Protein AF-A0A2K3V2Q3-F1 (afdb_monomer_lite)

Secondary structure (DSSP, 8-state):
-PPPPPHHHHHHHHHHHHHHHHHHTTS---STTHHHHHHHHHHHHHHHHHHHHHHHHHHHHHTT--EEEEEEE-TTS-EEEEEEETT--EEEEEEHHHHHHHHHEETTEE-HHHHHHHHHHTSS-HHHHHHHHHHHHTSHHHHHHHHHHHHHHT-

pLDDT: mean 93.4, std 8.28, range [36.41, 97.81]

Sequence (155 aa):
MSTPVTPERQALLDEGDRLARALAQTLICTLDDQPRVILLGRSLAVNLLPAFQDTLELISRRAGQPQRGLLTLDDRGKLMLQTVDGDGVLRHRLGADNLIAGLLYRHGRLDPVVRAHLQGGLSGDEHHATRALVACLKSRPVLQAMQRQISALLK

Radius of gyration: 16.02 Å; chains: 1; bounding box: 40×32×44 Å

Foldseek 3Di:
DDDDQPLLNVLLLVQLVVQLVVLVVAADDDPVLSVQSSVLSSLCSVPVVVVLQVVLQVVCVVVVWGKHWDFDADPVSHTWIWIATPVRHTQDIGGSNRLSCLQQHDPRHGDPQLNVLSNQLSDDDVVSVVVSSVCNCPPPSNVVSSVVVSVVSND

Structure (mmCIF, N/CA/C/O backbone):
data_AF-A0A2K3V2Q3-F1
#
_entry.id   AF-A0A2K3V2Q3-F1
#
loop_
_atom_site.group_PDB
_atom_site.id
_atom_site.type_symbol
_atom_site.label_atom_id
_atom_site.label_alt_id
_atom_site.label_comp_id
_atom_site.label_asym_id
_atom_site.label_entity_id
_atom_site.label_seq_id
_atom_site.pdbx_PDB_ins_code
_atom_site.Cartn_x
_atom_site.Cartn_y
_atom_site.Cartn_z
_atom_site.occupancy
_atom_site.B_iso_or_equiv
_atom_site.auth_seq_id
_atom_site.auth_comp_id
_atom_site.auth_asym_id
_atom_site.auth_atom_id
_atom_site.pdbx_PDB_model_num
ATOM 1 N N . MET A 1 1 ? -20.570 19.980 -9.389 1.00 36.41 1 MET A N 1
ATOM 2 C CA . MET A 1 1 ? -20.349 19.052 -10.519 1.00 36.41 1 MET A CA 1
ATOM 3 C C . MET A 1 1 ? -19.317 18.032 -10.076 1.00 36.41 1 MET A C 1
ATOM 5 O O . MET A 1 1 ? -18.163 18.402 -9.912 1.00 36.41 1 MET A O 1
ATOM 9 N N . SER A 1 2 ? -19.729 16.801 -9.778 1.00 44.47 2 SER A N 1
ATOM 10 C CA . SER A 1 2 ? -18.797 15.739 -9.386 1.00 44.47 2 SER A CA 1
ATOM 11 C C . SER A 1 2 ? -18.125 15.193 -10.640 1.00 44.47 2 SER A C 1
ATOM 13 O O . SER A 1 2 ? -18.808 14.710 -11.540 1.00 44.47 2 SER A O 1
ATOM 15 N N . THR A 1 3 ? -16.802 15.309 -10.726 1.00 48.59 3 THR A N 1
ATOM 16 C CA . THR A 1 3 ? -15.995 14.685 -11.780 1.00 48.59 3 THR A CA 1
ATOM 17 C C . THR A 1 3 ? -16.287 13.181 -11.789 1.00 48.59 3 THR A C 1
ATOM 19 O O . THR A 1 3 ? -16.266 12.579 -10.709 1.00 48.59 3 THR A O 1
ATOM 22 N N . PRO A 1 4 ? -16.576 12.559 -12.946 1.00 59.53 4 PRO A N 1
ATOM 23 C CA . PRO A 1 4 ? -16.816 11.123 -13.001 1.00 59.53 4 PRO A CA 1
ATOM 24 C C . PRO A 1 4 ? -15.608 10.378 -12.423 1.00 59.53 4 PRO A C 1
ATOM 26 O O . PRO A 1 4 ? -14.459 10.661 -12.764 1.00 59.53 4 PRO A O 1
ATOM 29 N N . VAL A 1 5 ? -15.871 9.464 -11.489 1.00 73.06 5 VAL A N 1
ATOM 30 C CA . VAL A 1 5 ? -14.846 8.586 -10.920 1.00 73.06 5 VAL A CA 1
ATOM 31 C C . VAL A 1 5 ? -14.444 7.613 -12.024 1.00 73.06 5 VAL A C 1
ATOM 33 O O . VAL A 1 5 ? -15.297 6.892 -12.538 1.00 73.06 5 VAL A O 1
ATOM 36 N N . THR A 1 6 ? -13.172 7.616 -12.428 1.00 86.06 6 THR A N 1
ATOM 37 C CA . THR A 1 6 ? -12.689 6.640 -13.412 1.00 86.06 6 THR A CA 1
ATOM 38 C C . THR A 1 6 ? -12.741 5.227 -12.811 1.00 86.06 6 THR A C 1
ATOM 40 O O . THR A 1 6 ? -12.646 5.092 -11.584 1.00 86.06 6 THR A O 1
ATOM 43 N N . PRO A 1 7 ? -12.878 4.165 -13.623 1.00 87.25 7 PRO A N 1
ATOM 44 C CA . PRO A 1 7 ? -12.894 2.788 -13.124 1.00 87.25 7 PRO A CA 1
ATOM 45 C C . PRO A 1 7 ? -11.689 2.451 -12.233 1.00 87.25 7 PRO A C 1
ATOM 47 O O . PRO A 1 7 ? -11.837 1.800 -11.202 1.00 87.25 7 PRO A O 1
ATOM 50 N N . GLU A 1 8 ? -10.507 2.964 -12.568 1.00 88.19 8 GLU A N 1
ATOM 51 C CA . GLU A 1 8 ? -9.275 2.785 -11.795 1.00 88.19 8 GLU A CA 1
ATOM 52 C C . GLU A 1 8 ? -9.359 3.487 -10.442 1.00 88.19 8 GLU A C 1
ATOM 54 O O . GLU A 1 8 ? -8.954 2.929 -9.423 1.00 88.19 8 GLU A O 1
ATOM 59 N N . ARG A 1 9 ? -9.928 4.700 -10.406 1.00 90.69 9 ARG A N 1
ATOM 60 C CA . ARG A 1 9 ? -10.128 5.431 -9.153 1.00 90.69 9 ARG A CA 1
ATOM 61 C C . ARG A 1 9 ? -11.117 4.708 -8.244 1.00 90.69 9 ARG A C 1
ATOM 63 O O . ARG A 1 9 ? -10.895 4.680 -7.037 1.00 90.69 9 ARG A O 1
ATOM 70 N N . GLN A 1 10 ? -12.174 4.114 -8.796 1.00 93.75 10 GLN A N 1
ATOM 71 C CA . GLN A 1 10 ? -13.094 3.297 -8.006 1.00 93.75 10 GLN A CA 1
ATOM 72 C C . GLN A 1 10 ? -12.397 2.035 -7.482 1.00 93.75 10 GLN A C 1
ATOM 74 O O . GLN A 1 10 ? -12.442 1.774 -6.284 1.00 93.75 10 GLN A O 1
ATOM 79 N N . ALA A 1 11 ? -11.666 1.312 -8.332 1.00 94.12 11 ALA A N 1
ATOM 80 C CA . ALA A 1 11 ? -10.938 0.113 -7.919 1.00 94.12 11 ALA A CA 1
ATOM 81 C C . ALA A 1 11 ? -9.865 0.398 -6.852 1.00 94.12 11 ALA A C 1
ATOM 83 O O . ALA A 1 11 ? -9.596 -0.446 -5.996 1.00 94.12 11 ALA A O 1
ATOM 84 N N . LEU A 1 12 ? -9.275 1.596 -6.868 1.00 94.88 12 LEU A N 1
ATOM 85 C CA . LEU A 1 12 ? -8.354 2.076 -5.839 1.00 94.88 12 LEU A CA 1
ATOM 86 C C . LEU A 1 12 ? -9.048 2.271 -4.484 1.00 94.88 12 LEU A C 1
ATOM 88 O O . LEU A 1 12 ? -8.491 1.905 -3.449 1.00 94.88 12 LEU A O 1
ATOM 92 N N . LEU A 1 13 ? -10.271 2.811 -4.480 1.00 96.00 13 LEU A N 1
ATOM 93 C CA . LEU A 1 13 ? -11.089 2.913 -3.269 1.00 96.00 13 LEU A CA 1
ATOM 94 C C . LEU A 1 13 ? -11.516 1.530 -2.769 1.00 96.00 13 LEU A C 1
ATOM 96 O O . LEU A 1 13 ? -11.441 1.282 -1.567 1.00 96.00 13 LEU A O 1
ATOM 100 N N . ASP A 1 14 ? -11.877 0.620 -3.673 1.00 96.25 14 ASP A N 1
ATOM 101 C CA . ASP A 1 14 ? -12.247 -0.756 -3.326 1.00 96.25 14 ASP A CA 1
ATOM 102 C C . ASP A 1 14 ? -11.067 -1.521 -2.706 1.00 96.25 14 ASP A C 1
ATOM 104 O O . ASP A 1 14 ? -11.248 -2.308 -1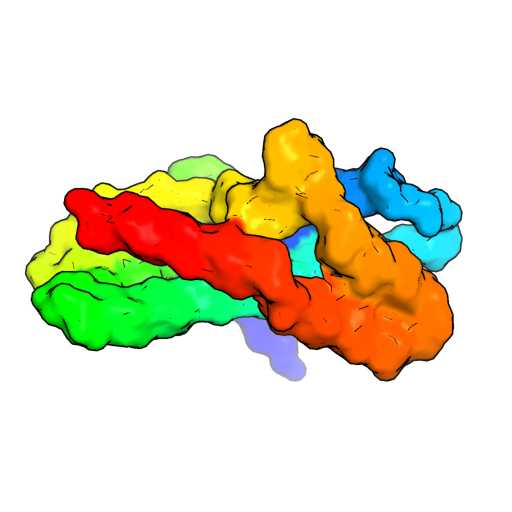.773 1.00 96.25 14 ASP A O 1
ATOM 108 N N . GLU A 1 15 ? -9.846 -1.280 -3.195 1.00 96.88 15 GLU A N 1
ATOM 109 C CA . GLU A 1 15 ? -8.621 -1.799 -2.583 1.00 96.88 15 GLU A CA 1
ATOM 110 C C . GLU A 1 15 ? -8.394 -1.195 -1.193 1.00 96.88 15 GLU A C 1
ATOM 112 O O . GLU A 1 15 ? -8.084 -1.910 -0.241 1.00 96.88 15 GLU A O 1
ATOM 117 N N . GLY A 1 16 ? -8.654 0.104 -1.042 1.00 97.38 16 GLY A N 1
ATOM 118 C CA . GLY A 1 16 ? -8.690 0.774 0.254 1.00 97.38 16 GLY A CA 1
ATOM 119 C C . GLY A 1 16 ? -9.681 0.149 1.240 1.00 97.38 16 GLY A C 1
ATOM 120 O O . GLY A 1 16 ? -9.346 -0.046 2.406 1.00 97.38 16 GLY A O 1
ATOM 121 N N . ASP A 1 17 ? -10.869 -0.234 0.774 1.00 97.69 17 ASP A N 1
ATOM 122 C CA . ASP A 1 17 ? -11.900 -0.890 1.587 1.00 97.69 17 ASP A CA 1
ATOM 123 C C . ASP A 1 17 ? -11.546 -2.345 1.920 1.00 97.69 17 ASP A C 1
ATOM 125 O O . ASP A 1 17 ? -11.872 -2.858 2.996 1.00 97.69 17 ASP A O 1
ATOM 129 N N . ARG A 1 18 ? -10.869 -3.056 1.009 1.00 96.81 18 ARG A N 1
ATOM 130 C CA . ARG A 1 18 ? -10.266 -4.365 1.312 1.00 96.81 18 ARG A CA 1
ATOM 131 C C . ARG A 1 18 ? -9.208 -4.231 2.405 1.00 96.81 18 ARG A C 1
ATOM 133 O O . ARG A 1 18 ? -9.272 -4.967 3.391 1.00 96.81 18 ARG A O 1
ATOM 140 N N . LEU A 1 19 ? -8.307 -3.259 2.281 1.00 97.69 19 LEU A N 1
ATOM 141 C CA . LEU A 1 19 ? -7.290 -2.983 3.289 1.00 97.69 19 LEU A CA 1
ATOM 142 C C . LEU A 1 19 ? -7.916 -2.586 4.631 1.00 97.69 19 LEU A C 1
ATOM 144 O O . LEU A 1 19 ? -7.511 -3.115 5.660 1.00 97.69 19 LEU A O 1
ATOM 148 N N . ALA A 1 20 ? -8.933 -1.722 4.636 1.00 97.75 20 ALA A N 1
ATOM 149 C CA . ALA A 1 20 ? -9.648 -1.325 5.847 1.00 97.75 20 ALA A CA 1
ATOM 150 C C . ALA A 1 20 ? -10.222 -2.536 6.599 1.00 97.75 20 ALA A C 1
ATOM 152 O O . ALA A 1 20 ? -10.050 -2.651 7.810 1.00 97.75 20 ALA A O 1
ATOM 153 N N . ARG A 1 21 ? -10.829 -3.492 5.883 1.00 96.88 21 ARG A N 1
ATOM 154 C CA . ARG A 1 21 ? -11.328 -4.741 6.485 1.00 96.88 21 ARG A CA 1
ATOM 155 C C . ARG A 1 21 ? -10.213 -5.574 7.119 1.00 96.88 21 ARG A C 1
ATOM 157 O O . ARG A 1 21 ? -10.401 -6.084 8.219 1.00 96.88 21 ARG A O 1
ATOM 164 N N . ALA A 1 22 ? -9.053 -5.679 6.472 1.00 96.12 22 ALA A N 1
ATOM 165 C CA . ALA A 1 22 ? -7.893 -6.364 7.049 1.00 96.12 22 ALA A CA 1
ATOM 166 C C . ALA A 1 22 ? -7.319 -5.614 8.270 1.00 96.12 22 ALA A C 1
ATOM 168 O O . ALA A 1 22 ? -6.924 -6.227 9.264 1.00 96.12 22 ALA A O 1
ATOM 169 N N . LEU A 1 23 ? -7.314 -4.279 8.238 1.00 97.00 23 LEU A N 1
ATOM 170 C CA . LEU A 1 23 ? -6.892 -3.449 9.367 1.00 97.00 23 LEU A CA 1
ATOM 171 C C . LEU A 1 23 ? -7.838 -3.596 10.563 1.00 97.00 23 LEU A C 1
ATOM 173 O O . LEU A 1 23 ? -7.362 -3.756 11.681 1.00 97.00 23 LEU A O 1
ATOM 177 N N . ALA A 1 24 ? -9.154 -3.647 10.347 1.00 96.75 24 ALA A N 1
ATOM 178 C CA . ALA A 1 24 ? -10.135 -3.870 11.414 1.00 96.75 24 ALA A CA 1
ATOM 179 C C . ALA A 1 24 ? -9.940 -5.214 12.144 1.00 96.75 24 ALA A C 1
ATOM 181 O O . ALA A 1 24 ? -10.315 -5.349 13.303 1.00 96.75 24 ALA A O 1
ATOM 182 N N . GLN A 1 25 ? -9.341 -6.211 11.484 1.00 94.69 25 GLN A N 1
ATOM 183 C CA . GLN A 1 25 ? -9.023 -7.513 12.086 1.00 94.69 25 GLN A CA 1
ATOM 184 C C . GLN A 1 25 ? -7.709 -7.513 12.885 1.00 94.69 25 GLN A C 1
ATOM 186 O O . GLN A 1 25 ? -7.430 -8.468 13.608 1.00 94.69 25 GLN A O 1
ATOM 191 N N . THR A 1 26 ? -6.868 -6.487 12.731 1.00 95.06 26 THR A N 1
ATOM 192 C CA . THR A 1 26 ? -5.499 -6.454 13.284 1.00 95.06 26 THR A CA 1
ATOM 193 C C . THR A 1 26 ? -5.260 -5.309 14.268 1.00 95.06 26 THR A C 1
ATOM 195 O O . THR A 1 26 ? -4.425 -5.425 15.176 1.00 95.06 26 THR A O 1
ATOM 198 N N . LEU A 1 27 ? -5.975 -4.200 14.097 1.00 96.06 27 LEU A N 1
ATOM 199 C CA . LEU A 1 27 ? -5.982 -3.064 15.005 1.00 96.06 27 LEU A CA 1
ATOM 200 C C . LEU A 1 27 ? -6.953 -3.315 16.159 1.00 96.06 27 LEU A C 1
ATOM 202 O O . LEU A 1 27 ? -7.945 -4.025 16.028 1.00 96.06 27 LEU A O 1
ATOM 206 N N . ILE A 1 28 ? -6.654 -2.715 17.307 1.00 96.00 28 ILE A N 1
ATOM 207 C CA . ILE A 1 28 ? -7.577 -2.678 18.437 1.00 96.00 28 ILE A CA 1
ATOM 208 C C . ILE A 1 28 ? -8.560 -1.546 18.144 1.00 96.00 28 ILE A C 1
ATOM 210 O O . ILE A 1 28 ? -8.197 -0.377 18.264 1.00 96.00 28 ILE A O 1
ATOM 214 N N . CYS A 1 29 ? -9.766 -1.889 17.702 1.00 94.81 29 CYS A N 1
ATOM 215 C CA . CYS A 1 29 ? -10.800 -0.929 17.332 1.00 94.81 29 CYS A CA 1
ATOM 216 C C . CYS A 1 29 ? -12.195 -1.430 17.715 1.00 94.81 29 CYS A C 1
ATOM 218 O O . CYS A 1 29 ? -12.447 -2.634 17.793 1.00 94.81 29 CYS A O 1
ATOM 220 N N . THR A 1 30 ? -13.104 -0.489 17.928 1.00 93.94 30 THR A N 1
ATOM 221 C CA . THR A 1 30 ? -14.526 -0.714 18.188 1.00 93.94 30 THR A CA 1
ATOM 222 C C . THR A 1 30 ? -15.359 -0.476 16.923 1.00 93.94 30 THR A C 1
ATOM 224 O O . THR A 1 30 ? -14.826 -0.172 15.853 1.00 93.94 30 THR A O 1
ATOM 227 N N . LEU A 1 31 ? -16.684 -0.624 17.020 1.00 91.56 31 LEU A N 1
ATOM 228 C CA . LEU A 1 31 ? -17.590 -0.275 15.921 1.00 91.56 31 LEU A CA 1
ATOM 229 C C . LEU A 1 31 ? -17.578 1.231 15.614 1.00 91.56 31 LEU A C 1
ATOM 231 O O . LEU A 1 31 ? -17.660 1.605 14.445 1.00 91.56 31 LEU A O 1
ATOM 235 N N . ASP A 1 32 ? -17.397 2.078 16.627 1.00 92.62 32 ASP A N 1
ATOM 236 C CA . ASP A 1 32 ? -17.374 3.537 16.461 1.00 92.62 32 ASP A CA 1
ATOM 237 C C . ASP A 1 32 ? -16.127 4.013 15.695 1.00 92.62 32 ASP A C 1
ATOM 239 O O . ASP A 1 32 ? -16.146 5.051 15.033 1.00 92.62 32 ASP A O 1
ATOM 243 N N . ASP A 1 33 ? -15.059 3.210 15.699 1.00 94.38 33 ASP A N 1
ATOM 244 C CA . ASP A 1 33 ? -13.818 3.487 14.971 1.00 94.38 33 ASP A CA 1
ATOM 245 C C . ASP A 1 33 ? -13.899 3.131 13.474 1.00 94.38 33 ASP A C 1
ATOM 247 O O . ASP A 1 33 ? -13.003 3.487 12.702 1.00 94.38 33 ASP A O 1
ATOM 251 N N . GLN A 1 34 ? -14.951 2.436 13.022 1.00 93.88 34 GLN A N 1
ATOM 252 C CA . GLN A 1 34 ? -15.049 1.911 11.651 1.00 93.88 34 GLN A CA 1
ATOM 253 C C . GLN A 1 34 ? -14.901 2.974 10.550 1.00 93.88 34 GLN A C 1
ATOM 255 O O . GLN A 1 34 ? -14.125 2.739 9.616 1.00 93.88 34 GLN A O 1
ATOM 260 N N . PRO A 1 35 ? -15.538 4.162 10.631 1.00 94.25 35 PRO A N 1
ATOM 261 C CA . PRO A 1 35 ? -15.327 5.218 9.637 1.00 94.25 35 PRO A CA 1
ATOM 262 C C . PRO A 1 35 ? -13.853 5.614 9.512 1.00 94.25 35 PRO A C 1
ATOM 264 O O . PRO A 1 35 ? -13.362 5.920 8.424 1.00 94.25 35 PRO A O 1
ATOM 267 N N . ARG A 1 36 ? -13.124 5.558 10.627 1.00 94.69 36 ARG A N 1
ATOM 268 C CA . ARG A 1 36 ? -11.714 5.920 10.695 1.00 94.69 36 ARG A CA 1
ATOM 269 C C . ARG A 1 36 ? -10.815 4.828 10.144 1.00 94.69 36 ARG A C 1
ATOM 271 O O . ARG A 1 36 ? -9.880 5.137 9.415 1.00 94.69 36 ARG A O 1
ATOM 278 N N . VAL A 1 37 ? -11.124 3.562 10.406 1.00 96.56 37 VAL A N 1
ATOM 279 C CA . VAL A 1 37 ? -10.429 2.433 9.769 1.00 96.56 37 VAL A CA 1
ATOM 280 C C . VAL A 1 37 ? -10.607 2.475 8.245 1.00 96.56 37 VAL A C 1
ATOM 282 O O . VAL A 1 37 ? -9.634 2.284 7.514 1.00 96.56 37 VAL A O 1
ATOM 285 N N . ILE A 1 38 ? -11.814 2.792 7.759 1.00 96.50 38 ILE A N 1
ATOM 286 C CA . ILE A 1 38 ? -12.093 2.981 6.325 1.00 96.50 38 ILE A CA 1
ATOM 287 C C . ILE A 1 38 ? -11.264 4.133 5.758 1.00 96.50 38 ILE A C 1
ATOM 289 O O . ILE A 1 38 ? -10.623 3.967 4.718 1.00 96.50 38 ILE A O 1
ATOM 293 N N . LEU A 1 39 ? -11.225 5.276 6.451 1.00 95.06 39 LEU A N 1
ATOM 294 C CA . LEU A 1 39 ? -10.382 6.405 6.065 1.00 95.06 39 LEU A CA 1
ATOM 295 C C . LEU A 1 39 ? -8.914 5.981 5.958 1.00 95.06 39 LEU A C 1
ATOM 297 O O . LEU A 1 39 ? -8.302 6.210 4.922 1.00 95.06 39 LEU A O 1
ATOM 301 N N . LEU A 1 40 ? -8.363 5.314 6.978 1.00 96.25 40 LEU A N 1
ATOM 302 C CA . LEU A 1 40 ? -6.974 4.852 6.967 1.00 96.25 40 LEU A CA 1
ATOM 303 C C . LEU A 1 40 ? -6.699 3.901 5.794 1.00 96.25 40 LEU A C 1
ATOM 305 O O . LEU A 1 40 ? -5.720 4.097 5.077 1.00 96.25 40 LEU A O 1
ATOM 309 N N . GLY A 1 41 ? -7.561 2.905 5.569 1.00 97.31 41 GLY A N 1
ATOM 310 C CA . GLY A 1 41 ? -7.411 1.950 4.468 1.00 97.31 41 GLY A CA 1
ATOM 311 C C . GLY A 1 41 ? -7.438 2.628 3.097 1.00 97.31 41 GLY A C 1
ATOM 312 O O . GLY A 1 41 ? -6.519 2.445 2.295 1.00 97.31 41 GLY A O 1
ATOM 313 N N . ARG A 1 42 ? -8.433 3.489 2.851 1.00 97.12 42 ARG A N 1
ATOM 314 C CA . ARG A 1 42 ? -8.533 4.275 1.612 1.00 97.12 42 ARG A CA 1
ATOM 315 C C . ARG A 1 42 ? -7.348 5.209 1.435 1.00 97.12 42 ARG A C 1
ATOM 317 O O . ARG A 1 42 ? -6.740 5.201 0.371 1.00 97.12 42 ARG A O 1
ATOM 324 N N . SER A 1 43 ? -6.979 5.963 2.469 1.00 96.38 43 SER A N 1
ATOM 325 C CA . SER A 1 43 ? -5.829 6.867 2.442 1.00 96.38 43 SER A CA 1
ATOM 326 C C . SER A 1 43 ? -4.527 6.127 2.145 1.00 96.38 43 SER A C 1
ATOM 328 O O . SER A 1 43 ? -3.718 6.624 1.368 1.00 96.38 43 SER A O 1
ATOM 330 N N . LEU A 1 44 ? -4.314 4.939 2.708 1.00 96.81 44 LEU A N 1
ATOM 331 C CA . LEU A 1 44 ? -3.137 4.136 2.388 1.00 96.81 44 LEU A CA 1
ATOM 332 C C . LEU A 1 44 ? -3.136 3.716 0.918 1.00 96.81 44 LEU A C 1
ATOM 334 O O . LEU A 1 44 ? -2.146 3.969 0.244 1.00 96.81 44 LEU A O 1
ATOM 338 N N . ALA A 1 45 ? -4.227 3.152 0.392 1.00 96.69 45 ALA A N 1
ATOM 339 C CA . ALA A 1 45 ? -4.281 2.727 -1.009 1.00 96.69 45 ALA A CA 1
ATOM 340 C C . ALA A 1 45 ? -4.032 3.896 -1.980 1.00 96.69 45 ALA A C 1
ATOM 342 O O . ALA A 1 45 ? -3.172 3.798 -2.857 1.00 96.69 45 ALA A O 1
ATOM 343 N N . VAL A 1 46 ? -4.718 5.029 -1.779 1.00 95.38 46 VAL A N 1
ATOM 344 C CA . VAL A 1 46 ? -4.627 6.188 -2.685 1.00 95.38 46 VAL A CA 1
ATOM 345 C C . VAL A 1 46 ? -3.289 6.921 -2.630 1.00 95.38 46 VAL A C 1
ATOM 347 O O . VAL A 1 46 ? -2.973 7.642 -3.567 1.00 95.38 46 VAL A O 1
ATOM 350 N N . ASN A 1 47 ? -2.505 6.760 -1.562 1.00 95.19 47 ASN A N 1
ATOM 351 C CA . ASN A 1 47 ? -1.191 7.396 -1.454 1.00 95.19 47 ASN A CA 1
ATOM 352 C C . ASN A 1 47 ? -0.053 6.426 -1.777 1.00 95.19 47 ASN A C 1
ATOM 354 O O . ASN A 1 47 ? 0.888 6.791 -2.473 1.00 95.19 47 ASN A O 1
ATOM 358 N N . LEU A 1 48 ? -0.125 5.191 -1.284 1.00 95.81 48 LEU A N 1
ATOM 359 C CA . LEU A 1 48 ? 0.960 4.221 -1.383 1.00 95.81 48 LEU A CA 1
ATOM 360 C C . LEU A 1 48 ? 1.164 3.739 -2.824 1.00 95.81 48 LEU A C 1
ATOM 362 O O . LEU A 1 48 ? 2.305 3.652 -3.270 1.00 95.81 48 LEU A O 1
ATOM 366 N N . LEU A 1 49 ? 0.081 3.441 -3.552 1.00 95.94 49 LEU A N 1
ATOM 367 C CA . LEU A 1 49 ? 0.173 2.900 -4.911 1.00 95.94 49 LEU A CA 1
ATOM 368 C C . LEU A 1 49 ? 0.696 3.938 -5.919 1.00 95.94 49 LEU A C 1
ATOM 370 O O . LEU A 1 49 ? 1.660 3.615 -6.617 1.00 95.94 49 LEU A O 1
ATOM 374 N N . PRO A 1 50 ? 0.179 5.185 -5.964 1.00 93.75 50 PRO A N 1
ATOM 375 C CA . PRO A 1 50 ? 0.768 6.217 -6.818 1.00 93.75 50 PRO A CA 1
ATOM 376 C C . PRO A 1 50 ? 2.203 6.569 -6.413 1.00 93.75 50 PRO A C 1
ATOM 378 O O . PRO A 1 50 ? 3.075 6.651 -7.271 1.00 93.75 50 PRO A O 1
ATOM 381 N N . ALA A 1 51 ? 2.498 6.675 -5.110 1.00 95.06 51 ALA A N 1
ATOM 382 C CA . ALA A 1 51 ? 3.864 6.947 -4.659 1.00 95.06 51 ALA A CA 1
ATOM 383 C C . ALA A 1 51 ? 4.843 5.835 -5.067 1.00 95.06 51 ALA A C 1
ATOM 385 O O . ALA A 1 51 ? 5.986 6.120 -5.428 1.00 95.06 51 ALA A O 1
ATOM 386 N N . PHE A 1 52 ? 4.412 4.571 -5.029 1.00 96.62 52 PHE A N 1
ATOM 387 C CA . PHE A 1 52 ? 5.213 3.452 -5.514 1.00 96.62 52 PHE A CA 1
ATOM 388 C C . PHE A 1 52 ? 5.468 3.560 -7.020 1.00 96.62 52 PHE A C 1
ATOM 390 O O . PHE A 1 52 ? 6.612 3.400 -7.443 1.00 96.62 52 PHE A O 1
ATOM 397 N N . GLN A 1 53 ? 4.430 3.858 -7.812 1.00 95.88 53 GLN A N 1
ATOM 398 C CA . GLN A 1 53 ? 4.549 4.074 -9.255 1.00 95.88 53 GLN A CA 1
ATOM 399 C C . GLN A 1 53 ? 5.588 5.163 -9.558 1.00 95.88 53 GLN A C 1
ATOM 401 O O . GLN A 1 53 ? 6.564 4.894 -10.256 1.00 95.88 53 GLN A O 1
ATOM 406 N N . ASP A 1 54 ? 5.436 6.352 -8.973 1.00 95.12 54 ASP A N 1
ATOM 407 C CA . ASP A 1 54 ? 6.339 7.484 -9.207 1.00 95.12 54 ASP A CA 1
ATOM 408 C C . ASP A 1 54 ? 7.783 7.158 -8.798 1.00 95.12 54 ASP A C 1
ATOM 410 O O . ASP A 1 54 ? 8.748 7.488 -9.495 1.00 95.12 54 ASP A O 1
ATOM 414 N N . THR A 1 55 ? 7.946 6.461 -7.670 1.00 95.94 55 THR A N 1
ATOM 415 C CA . THR A 1 55 ? 9.265 6.068 -7.163 1.00 95.94 55 THR A CA 1
ATOM 416 C C . THR A 1 55 ? 9.925 5.030 -8.070 1.00 95.94 55 THR A C 1
ATOM 418 O O . THR A 1 55 ? 11.120 5.142 -8.352 1.00 95.94 55 THR A O 1
ATOM 421 N N . LEU A 1 56 ? 9.170 4.045 -8.565 1.00 96.56 56 LEU A N 1
ATOM 422 C CA . LEU A 1 56 ? 9.653 3.062 -9.536 1.00 96.56 56 LEU A CA 1
ATOM 423 C C . LEU A 1 56 ? 10.139 3.754 -10.813 1.00 96.56 56 LEU A C 1
ATOM 425 O O . LEU A 1 56 ? 11.248 3.481 -11.272 1.00 96.56 56 LEU A O 1
ATOM 429 N N . GLU A 1 57 ? 9.348 4.669 -11.373 1.00 96.75 57 GLU A N 1
ATOM 430 C CA . GLU A 1 57 ? 9.725 5.383 -12.597 1.00 96.75 57 GLU A CA 1
ATOM 431 C C . GLU A 1 57 ? 10.988 6.224 -12.403 1.00 96.75 57 GLU A C 1
ATOM 433 O O . GLU A 1 57 ? 11.883 6.223 -13.250 1.00 96.75 57 GLU A O 1
ATOM 438 N N . LEU A 1 58 ? 11.106 6.915 -11.268 1.00 96.25 58 LEU A N 1
ATOM 439 C CA . LEU A 1 58 ? 12.289 7.710 -10.959 1.00 96.25 58 LEU A CA 1
ATOM 440 C C . LEU A 1 58 ? 13.541 6.838 -10.793 1.00 96.25 58 LEU A C 1
ATOM 442 O O . LEU A 1 58 ? 14.599 7.160 -11.341 1.00 96.25 58 LEU A O 1
ATOM 446 N N . ILE A 1 59 ? 13.445 5.754 -10.020 1.00 95.69 59 ILE A N 1
ATOM 447 C CA . ILE A 1 59 ? 14.587 4.878 -9.730 1.00 95.69 59 ILE A CA 1
ATOM 448 C C . ILE A 1 59 ? 15.015 4.115 -10.985 1.00 95.69 59 ILE A C 1
ATOM 450 O O . ILE A 1 59 ? 16.209 4.049 -11.265 1.00 95.69 59 ILE A O 1
ATOM 454 N N . SER A 1 60 ? 14.068 3.597 -11.766 1.00 95.50 60 SER A N 1
ATOM 455 C CA . SER A 1 60 ? 14.347 2.849 -12.997 1.00 95.50 60 SER A CA 1
ATOM 456 C C . SER A 1 60 ? 15.112 3.695 -14.024 1.00 95.50 60 SER A C 1
ATOM 458 O O . SER A 1 60 ? 16.130 3.258 -14.563 1.00 95.50 60 SER A O 1
ATOM 460 N N . ARG A 1 61 ? 14.720 4.966 -14.204 1.00 95.19 61 ARG A N 1
ATOM 461 C CA . ARG A 1 61 ? 15.454 5.933 -15.038 1.00 95.19 61 ARG A CA 1
ATOM 462 C C . ARG A 1 61 ? 16.875 6.160 -14.531 1.00 95.19 61 ARG A C 1
ATOM 464 O O . ARG A 1 61 ? 17.815 6.133 -15.319 1.00 95.19 61 ARG A O 1
ATOM 471 N N . ARG A 1 62 ? 17.050 6.357 -13.219 1.00 94.25 62 ARG A N 1
ATOM 472 C CA . ARG A 1 62 ? 18.380 6.541 -12.608 1.00 94.25 62 ARG A CA 1
ATOM 473 C C . ARG A 1 62 ? 19.262 5.298 -12.719 1.00 94.25 62 ARG A C 1
ATOM 475 O O . ARG A 1 62 ? 20.478 5.435 -12.763 1.00 94.25 62 ARG A O 1
ATOM 482 N N . ALA A 1 63 ? 18.661 4.113 -12.780 1.00 92.25 63 ALA A N 1
ATOM 483 C CA . ALA A 1 63 ? 19.353 2.844 -12.974 1.00 92.25 63 ALA A CA 1
ATOM 484 C C . ALA A 1 63 ? 19.700 2.546 -14.448 1.00 92.25 63 ALA A C 1
ATOM 486 O O . ALA A 1 63 ? 20.268 1.496 -14.731 1.00 92.25 63 ALA A O 1
ATOM 487 N N . GLY A 1 64 ? 19.362 3.435 -15.393 1.00 93.25 64 GLY A N 1
ATOM 488 C CA . GLY A 1 64 ? 19.616 3.229 -16.825 1.00 93.25 64 GLY A CA 1
ATOM 489 C C . GLY A 1 64 ? 18.674 2.223 -17.496 1.00 93.25 64 GLY A C 1
ATOM 490 O O . GLY A 1 64 ? 18.909 1.839 -18.636 1.00 93.25 64 GLY A O 1
ATOM 491 N N . GLN A 1 65 ? 17.607 1.809 -16.811 1.00 92.88 65 GLN A N 1
ATOM 492 C CA . GLN A 1 65 ? 16.607 0.861 -17.301 1.00 92.88 65 GLN A CA 1
ATOM 493 C C . GLN A 1 65 ? 15.215 1.474 -17.120 1.00 92.88 65 GLN A C 1
ATOM 495 O O . GLN A 1 65 ? 14.491 1.083 -16.205 1.00 92.88 65 GLN A O 1
ATOM 500 N N . PRO A 1 66 ? 14.847 2.496 -17.914 1.00 93.88 66 PRO A N 1
ATOM 501 C CA . PRO A 1 66 ? 13.607 3.227 -17.704 1.00 93.88 66 PRO A CA 1
ATOM 502 C C . PRO A 1 66 ? 12.403 2.288 -17.809 1.00 93.88 66 PRO A C 1
ATOM 504 O O . PRO A 1 66 ? 12.175 1.661 -18.844 1.00 93.88 66 PRO A O 1
ATOM 507 N N . GLN A 1 67 ? 11.622 2.228 -16.734 1.00 95.69 67 GLN A N 1
ATOM 508 C CA . GLN A 1 67 ? 10.324 1.573 -16.702 1.00 95.69 67 GLN A CA 1
ATOM 509 C C . GLN A 1 67 ? 9.243 2.612 -16.420 1.00 95.69 67 GLN A C 1
ATOM 511 O O . GLN A 1 67 ? 9.452 3.560 -15.658 1.00 95.69 67 GLN A O 1
ATOM 516 N N . ARG A 1 68 ? 8.075 2.414 -17.021 1.00 96.25 68 ARG A N 1
ATOM 517 C CA . ARG A 1 68 ? 6.852 3.157 -16.742 1.00 96.25 68 ARG A CA 1
ATOM 518 C C . ARG A 1 68 ? 5.894 2.262 -15.972 1.00 96.25 68 ARG A C 1
ATOM 520 O O . ARG A 1 68 ? 5.659 1.122 -16.374 1.00 96.25 68 ARG A O 1
ATOM 527 N N . GLY A 1 69 ? 5.346 2.777 -14.877 1.00 95.12 69 GLY A N 1
ATOM 528 C CA . GLY A 1 69 ? 4.320 2.084 -14.112 1.00 95.12 69 GLY A CA 1
ATOM 529 C C . GLY A 1 69 ? 2.935 2.505 -14.590 1.00 95.12 69 GLY A C 1
ATOM 530 O O . GLY A 1 69 ? 2.692 3.675 -14.869 1.00 95.12 69 GLY A O 1
ATOM 531 N N . LEU A 1 70 ? 2.019 1.552 -14.702 1.00 95.00 70 LEU A N 1
ATOM 532 C CA . LEU A 1 70 ? 0.642 1.787 -15.117 1.00 95.00 70 LEU A CA 1
ATOM 533 C C . LEU A 1 70 ? -0.290 1.098 -14.124 1.00 95.00 70 LEU A C 1
ATOM 535 O O . LEU A 1 70 ? -0.316 -0.131 -14.046 1.00 95.00 70 LEU A O 1
ATOM 539 N N . LEU A 1 71 ? -1.052 1.884 -13.364 1.00 94.38 71 LEU A N 1
ATOM 540 C CA . LEU A 1 71 ? -2.174 1.362 -12.591 1.00 94.38 71 LEU A CA 1
ATOM 541 C C . LEU A 1 71 ? -3.354 1.133 -13.537 1.00 94.38 71 LEU A C 1
ATOM 543 O O . LEU A 1 71 ? -3.861 2.070 -14.147 1.00 94.38 71 LEU A O 1
ATOM 547 N N . THR A 1 72 ? -3.764 -0.122 -13.674 1.00 95.19 72 THR A N 1
ATOM 548 C CA . THR A 1 72 ? -4.843 -0.566 -14.566 1.00 95.19 72 THR A CA 1
ATOM 549 C C . THR A 1 72 ? -5.683 -1.629 -13.873 1.00 95.19 72 THR A C 1
ATOM 551 O O . THR A 1 72 ? -5.340 -2.099 -12.788 1.00 95.19 72 THR A O 1
ATOM 554 N N . LEU A 1 73 ? -6.786 -2.022 -14.497 1.00 96.19 73 LEU A N 1
ATOM 555 C CA . LEU A 1 73 ? -7.589 -3.157 -14.065 1.00 96.19 73 LEU A CA 1
ATOM 556 C C . LEU A 1 73 ? -7.166 -4.438 -14.793 1.00 96.19 73 LEU A C 1
ATOM 558 O O . LEU A 1 73 ? -6.756 -4.386 -15.956 1.00 96.19 73 LEU A O 1
ATOM 562 N N . ASP A 1 74 ? -7.258 -5.573 -14.104 1.00 94.06 74 ASP A N 1
ATOM 563 C CA . ASP A 1 74 ? -7.208 -6.899 -14.720 1.00 94.06 74 ASP A CA 1
ATOM 564 C C . ASP A 1 74 ? -8.561 -7.281 -15.358 1.00 94.06 74 ASP A C 1
ATOM 566 O O . ASP A 1 74 ? -9.532 -6.520 -15.336 1.00 94.06 74 ASP A O 1
ATOM 570 N N . ASP A 1 75 ? -8.633 -8.484 -15.927 1.00 92.50 75 ASP A N 1
ATOM 571 C CA . ASP A 1 75 ? -9.837 -9.049 -16.551 1.00 92.50 75 ASP A CA 1
ATOM 572 C C . ASP A 1 75 ? -11.011 -9.238 -15.573 1.00 92.50 75 ASP A C 1
ATOM 574 O O . ASP A 1 75 ? -12.158 -9.388 -15.992 1.00 92.50 75 ASP A O 1
ATOM 578 N N . ARG A 1 76 ? -10.741 -9.198 -14.265 1.00 92.00 76 ARG A N 1
ATOM 579 C CA . ARG A 1 76 ? -11.720 -9.316 -13.179 1.00 92.00 76 ARG A CA 1
ATOM 580 C C . ARG A 1 76 ? -12.037 -7.968 -12.531 1.00 92.00 76 ARG A C 1
ATOM 582 O O . ARG A 1 76 ? -12.724 -7.940 -11.509 1.00 92.00 76 ARG A O 1
ATOM 589 N N . GLY A 1 77 ? -11.537 -6.863 -13.086 1.00 92.44 77 GLY A N 1
ATOM 590 C CA . GLY A 1 77 ? -11.734 -5.520 -12.545 1.00 92.44 77 GLY A CA 1
ATOM 591 C C . GLY A 1 77 ? -10.917 -5.226 -11.282 1.00 92.44 77 GLY A C 1
ATOM 592 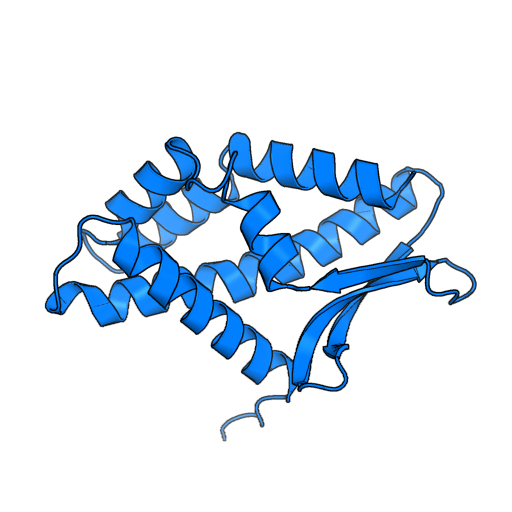O O . GLY A 1 77 ? -11.205 -4.253 -10.587 1.00 92.44 77 GLY A O 1
ATOM 593 N N . LYS A 1 78 ? -9.916 -6.046 -10.941 1.00 93.88 78 LYS A N 1
ATOM 594 C CA . LYS A 1 78 ? -9.023 -5.776 -9.810 1.00 93.88 78 LYS A CA 1
ATOM 595 C C . LYS A 1 78 ? -7.895 -4.847 -10.225 1.00 93.88 78 LYS A C 1
ATOM 597 O O . LYS A 1 78 ? -7.324 -4.983 -11.303 1.00 93.88 78 LYS A O 1
ATOM 602 N N . LEU A 1 79 ? -7.539 -3.935 -9.326 1.00 96.12 79 LEU A N 1
ATOM 603 C CA . LEU A 1 79 ? -6.439 -3.010 -9.548 1.00 96.12 79 LEU A CA 1
ATOM 604 C C . LEU A 1 79 ? -5.096 -3.754 -9.572 1.00 96.12 79 LEU A C 1
ATOM 606 O O . LEU A 1 79 ? -4.791 -4.560 -8.689 1.00 96.12 79 LEU A O 1
ATOM 610 N N . MET A 1 80 ? -4.274 -3.441 -10.565 1.00 96.69 80 MET A N 1
ATOM 611 C CA . MET A 1 80 ? -2.929 -3.970 -10.722 1.00 96.69 80 MET A CA 1
ATOM 612 C C . MET A 1 80 ? -1.955 -2.889 -11.192 1.00 96.69 80 MET A C 1
ATOM 614 O O . MET A 1 80 ? -2.326 -1.968 -11.916 1.00 96.69 80 MET A O 1
ATOM 618 N N . LEU A 1 81 ? -0.689 -3.042 -10.821 1.00 96.44 81 LEU A N 1
ATOM 619 C CA . LEU A 1 81 ? 0.431 -2.320 -11.401 1.00 96.44 81 LEU A CA 1
ATOM 620 C C . LEU A 1 81 ? 1.025 -3.153 -12.541 1.00 96.44 81 LEU A C 1
ATOM 622 O O . LEU A 1 81 ? 1.469 -4.286 -12.339 1.00 96.44 81 LEU A O 1
ATOM 626 N N . GLN A 1 82 ? 1.062 -2.578 -13.735 1.00 96.75 82 GLN A N 1
ATOM 627 C CA . GLN A 1 82 ? 1.862 -3.072 -14.847 1.00 96.75 82 GLN A CA 1
ATOM 628 C C . GLN A 1 82 ? 3.132 -2.243 -14.966 1.00 96.75 82 GLN A C 1
ATOM 630 O O . GLN A 1 82 ? 3.097 -1.031 -14.756 1.00 96.75 82 GLN A O 1
ATOM 635 N N . THR A 1 83 ? 4.243 -2.880 -15.318 1.00 96.56 83 THR A N 1
ATOM 636 C CA . THR A 1 83 ? 5.465 -2.160 -15.680 1.00 96.56 83 THR A CA 1
ATOM 637 C C . THR A 1 83 ? 5.801 -2.433 -17.134 1.00 96.56 83 THR A C 1
ATOM 639 O O . THR A 1 83 ? 5.785 -3.581 -17.580 1.00 96.56 83 THR A O 1
ATOM 642 N N . VAL A 1 84 ? 6.068 -1.370 -17.883 1.00 96.44 84 VAL A N 1
ATOM 643 C CA . VAL A 1 84 ? 6.500 -1.431 -19.284 1.00 96.44 84 VAL A CA 1
ATOM 644 C C . VAL A 1 84 ? 7.863 -0.767 -19.403 1.00 96.44 84 VAL A C 1
ATOM 646 O O . VAL A 1 84 ? 8.141 0.189 -18.682 1.00 96.44 84 VAL A O 1
ATOM 649 N N . ASP A 1 85 ? 8.733 -1.274 -20.264 1.00 94.62 85 ASP A N 1
ATOM 650 C CA . ASP A 1 85 ? 10.038 -0.653 -20.505 1.00 94.62 85 ASP A CA 1
ATOM 651 C C . ASP A 1 85 ? 9.969 0.505 -21.520 1.00 94.62 85 ASP A C 1
ATOM 653 O O . ASP A 1 85 ? 8.891 0.918 -21.956 1.00 94.62 85 ASP A O 1
ATOM 657 N N . GLY A 1 86 ? 11.138 1.039 -21.891 1.00 87.81 86 GLY A N 1
ATOM 658 C CA . GLY A 1 86 ? 11.272 2.107 -22.884 1.00 87.81 86 GLY A CA 1
ATOM 659 C C . GLY A 1 86 ? 10.780 1.751 -24.292 1.00 87.81 86 GLY A C 1
ATOM 660 O O . GLY A 1 86 ? 10.406 2.661 -25.029 1.00 87.81 86 GLY A O 1
ATOM 661 N N . ASP A 1 87 ? 10.711 0.463 -24.635 1.00 91.00 87 ASP A N 1
ATOM 662 C CA . ASP A 1 87 ? 10.202 -0.038 -25.918 1.00 91.00 87 ASP A CA 1
ATOM 663 C C . ASP A 1 87 ? 8.691 -0.339 -25.861 1.00 91.00 87 ASP A C 1
ATOM 665 O O . ASP A 1 87 ? 8.086 -0.765 -26.846 1.00 91.00 87 ASP A O 1
ATOM 669 N N . GLY A 1 88 ? 8.058 -0.120 -24.702 1.00 91.44 88 GLY A N 1
ATOM 670 C CA . GLY A 1 88 ? 6.650 -0.425 -24.460 1.00 91.44 88 GLY A CA 1
ATOM 671 C C . GLY A 1 88 ? 6.376 -1.906 -24.194 1.00 91.44 88 GLY A C 1
ATOM 672 O O . GLY A 1 88 ? 5.214 -2.315 -24.151 1.00 91.44 88 GLY A O 1
ATOM 673 N N . VAL A 1 89 ? 7.413 -2.721 -23.989 1.00 95.38 89 VAL A N 1
ATOM 674 C CA . VAL A 1 89 ? 7.270 -4.144 -23.686 1.00 95.38 89 VAL A CA 1
ATOM 675 C C . VAL A 1 89 ? 6.884 -4.311 -22.223 1.00 95.38 89 VAL A C 1
ATOM 677 O O . VAL A 1 89 ? 7.553 -3.818 -21.314 1.00 95.38 89 VAL A O 1
ATOM 680 N N . LEU A 1 90 ? 5.801 -5.052 -21.987 1.00 96.12 90 LEU A N 1
ATOM 681 C CA . LEU A 1 90 ? 5.365 -5.425 -20.646 1.00 96.12 90 LEU A CA 1
ATOM 682 C C . LEU A 1 90 ? 6.425 -6.300 -19.960 1.00 96.12 90 LEU A C 1
ATOM 684 O O . LEU A 1 90 ? 6.772 -7.371 -20.456 1.00 96.12 90 LEU A O 1
ATOM 688 N N . ARG A 1 91 ? 6.891 -5.863 -18.788 1.00 95.38 91 ARG A N 1
ATOM 689 C CA . ARG A 1 91 ? 7.881 -6.570 -17.965 1.00 95.38 91 ARG A CA 1
ATOM 690 C C . ARG A 1 91 ? 7.239 -7.284 -16.786 1.00 95.38 91 ARG A C 1
ATOM 692 O O . ARG A 1 91 ? 7.465 -8.478 -16.604 1.00 95.38 91 ARG A O 1
ATOM 699 N N . HIS A 1 92 ? 6.391 -6.590 -16.026 1.00 95.38 92 HIS A N 1
ATOM 700 C CA . HIS A 1 92 ? 5.766 -7.164 -14.834 1.00 95.38 92 HIS A CA 1
ATOM 701 C C . HIS A 1 92 ? 4.280 -6.825 -14.702 1.00 95.38 92 HIS A C 1
ATOM 703 O O . HIS A 1 92 ? 3.787 -5.816 -15.207 1.00 95.38 92 HIS A O 1
ATOM 709 N N . ARG A 1 93 ? 3.575 -7.697 -13.972 1.00 95.81 93 ARG A N 1
ATOM 710 C CA . ARG A 1 93 ? 2.177 -7.563 -13.548 1.00 95.81 93 ARG A CA 1
ATOM 711 C C . ARG A 1 93 ? 2.091 -7.872 -12.056 1.00 95.81 93 ARG A C 1
ATOM 713 O O . ARG A 1 93 ? 2.408 -8.985 -11.647 1.00 95.81 93 ARG A O 1
ATOM 720 N N . LEU A 1 94 ? 1.660 -6.905 -11.254 1.00 95.06 94 LEU A N 1
ATOM 721 C CA . LEU A 1 94 ? 1.542 -7.020 -9.801 1.00 95.06 94 LEU A CA 1
ATOM 722 C C . LEU A 1 94 ? 0.140 -6.612 -9.355 1.00 95.06 94 LEU A C 1
ATOM 724 O O . LEU A 1 94 ? -0.279 -5.488 -9.605 1.00 95.06 94 LEU A O 1
ATOM 728 N N . GLY A 1 95 ? -0.573 -7.501 -8.662 1.00 96.38 95 GLY A N 1
ATOM 729 C CA . GLY A 1 95 ? -1.830 -7.135 -8.003 1.00 96.38 95 GLY A CA 1
ATOM 730 C C . GLY A 1 95 ? -1.600 -6.040 -6.958 1.00 96.38 95 GLY A C 1
ATOM 731 O O . GLY A 1 95 ? -0.606 -6.081 -6.227 1.00 96.38 95 GLY A O 1
ATOM 732 N N . ALA A 1 96 ? -2.492 -5.049 -6.901 1.00 96.06 96 ALA A N 1
ATOM 733 C CA . ALA A 1 96 ? -2.387 -3.945 -5.947 1.00 96.06 96 ALA A CA 1
ATOM 734 C C . ALA A 1 96 ? -2.456 -4.431 -4.489 1.00 96.06 96 ALA A C 1
ATOM 736 O O . ALA A 1 96 ? -1.744 -3.909 -3.631 1.00 96.06 96 ALA A O 1
ATOM 737 N N . ASP A 1 97 ? -3.242 -5.476 -4.237 1.00 94.69 97 ASP A N 1
ATOM 738 C CA . ASP A 1 97 ? -3.341 -6.182 -2.960 1.00 94.69 97 ASP A CA 1
ATOM 739 C C . ASP A 1 97 ? -1.989 -6.757 -2.517 1.00 94.69 97 ASP A C 1
ATOM 741 O O . ASP A 1 97 ? -1.526 -6.500 -1.406 1.00 94.69 97 ASP A O 1
ATOM 745 N N . ASN A 1 98 ? -1.305 -7.470 -3.412 1.00 95.00 98 ASN A N 1
ATOM 746 C CA . ASN A 1 98 ? 0.021 -8.030 -3.167 1.00 95.00 98 ASN A CA 1
ATOM 747 C C . ASN A 1 98 ? 1.074 -6.934 -2.974 1.00 95.00 98 ASN A C 1
ATOM 749 O O . ASN A 1 98 ? 1.970 -7.075 -2.138 1.00 95.00 98 ASN A O 1
ATOM 753 N N . LEU A 1 99 ? 0.961 -5.836 -3.725 1.00 95.81 99 LEU A N 1
ATOM 754 C CA . LEU A 1 99 ? 1.854 -4.692 -3.600 1.00 95.81 99 LEU A CA 1
ATOM 755 C C . LEU A 1 99 ? 1.709 -4.037 -2.219 1.00 95.81 99 LEU A C 1
ATOM 757 O O . LEU A 1 99 ? 2.697 -3.928 -1.494 1.00 95.81 99 LEU A O 1
ATOM 761 N N . ILE A 1 100 ? 0.481 -3.699 -1.812 1.00 96.81 100 ILE A N 1
ATOM 762 C CA . ILE A 1 100 ? 0.167 -3.160 -0.479 1.00 96.81 100 ILE A CA 1
ATOM 763 C C . ILE A 1 100 ? 0.613 -4.130 0.617 1.00 96.81 100 ILE A C 1
ATOM 765 O O . ILE A 1 100 ? 1.268 -3.717 1.578 1.00 96.81 100 ILE A O 1
ATOM 769 N N . ALA A 1 101 ? 0.306 -5.420 0.471 1.00 95.50 101 ALA A N 1
ATOM 770 C CA . ALA A 1 101 ? 0.697 -6.437 1.436 1.00 95.50 101 ALA A CA 1
ATOM 771 C C . ALA A 1 101 ? 2.220 -6.482 1.606 1.00 95.50 101 ALA A C 1
ATOM 773 O O . ALA A 1 101 ? 2.714 -6.433 2.729 1.00 95.50 101 ALA A O 1
ATOM 774 N N . GLY A 1 102 ? 2.980 -6.493 0.510 1.00 95.94 102 GLY A N 1
ATOM 775 C CA . GLY A 1 102 ? 4.440 -6.516 0.570 1.00 95.94 102 GLY A CA 1
ATOM 776 C C . GLY A 1 102 ? 5.080 -5.222 1.092 1.00 95.94 102 GLY A C 1
ATOM 777 O O . GLY A 1 102 ? 6.245 -5.255 1.490 1.00 95.94 102 GLY A O 1
ATOM 778 N N . LEU A 1 103 ? 4.336 -4.111 1.124 1.00 97.12 103 LEU A N 1
ATOM 779 C CA . LEU A 1 103 ? 4.782 -2.823 1.664 1.00 97.12 103 LEU A CA 1
ATOM 780 C C . LEU A 1 103 ? 4.472 -2.653 3.155 1.00 97.12 103 LEU A C 1
ATOM 782 O O . LEU A 1 103 ? 5.266 -2.048 3.875 1.00 97.12 103 LEU A O 1
ATOM 786 N N . LEU A 1 104 ? 3.330 -3.168 3.617 1.00 97.50 104 LEU A N 1
ATOM 787 C CA . LEU A 1 104 ? 2.840 -2.947 4.983 1.00 97.50 104 LEU A CA 1
ATOM 788 C C . LEU A 1 104 ? 3.032 -4.159 5.906 1.00 97.50 104 LEU A C 1
ATOM 790 O O . LEU A 1 104 ? 3.123 -3.998 7.125 1.00 97.50 104 LEU A O 1
ATOM 794 N N . TYR A 1 105 ? 3.086 -5.369 5.347 1.00 96.19 105 TYR A N 1
ATOM 795 C CA . TYR A 1 105 ? 3.121 -6.618 6.100 1.00 96.19 105 TYR A CA 1
ATOM 796 C C . TYR A 1 105 ? 4.476 -7.310 5.965 1.00 96.19 105 TYR A C 1
ATOM 798 O O . TYR A 1 105 ? 5.141 -7.291 4.930 1.00 96.19 105 TYR A O 1
ATOM 806 N N . ARG A 1 106 ? 4.866 -7.998 7.035 1.00 92.44 106 ARG A N 1
ATOM 807 C CA . ARG A 1 106 ? 6.047 -8.844 7.115 1.00 92.44 106 ARG A CA 1
ATOM 808 C C . ARG A 1 106 ? 5.638 -10.217 7.642 1.00 92.44 106 ARG A C 1
ATOM 810 O O . ARG A 1 106 ? 5.073 -10.329 8.725 1.00 92.44 106 ARG A O 1
ATOM 817 N N . HIS A 1 107 ? 5.916 -11.267 6.866 1.00 89.19 107 HIS A N 1
ATOM 818 C CA . HIS A 1 107 ? 5.525 -12.651 7.187 1.00 89.19 107 HIS A CA 1
ATOM 819 C C . HIS A 1 107 ? 4.020 -12.799 7.505 1.00 89.19 107 HIS A C 1
ATOM 821 O O . HIS A 1 107 ? 3.640 -13.455 8.472 1.00 89.19 107 HIS A O 1
ATOM 827 N N . GLY A 1 108 ? 3.163 -12.136 6.719 1.00 90.38 108 GLY A N 1
ATOM 828 C CA . GLY A 1 108 ? 1.703 -12.183 6.876 1.00 90.38 108 GLY A CA 1
ATOM 829 C C . GLY A 1 108 ? 1.146 -11.379 8.055 1.00 90.38 108 GLY A C 1
ATOM 830 O O . GLY A 1 108 ? -0.055 -11.412 8.298 1.00 90.38 108 GLY A O 1
ATOM 831 N N . ARG A 1 109 ? 1.987 -10.645 8.792 1.00 94.19 109 ARG A N 1
ATOM 832 C CA . ARG A 1 109 ? 1.569 -9.777 9.901 1.00 94.19 109 ARG A CA 1
ATOM 833 C C . ARG A 1 109 ? 1.897 -8.331 9.591 1.00 94.19 109 ARG A C 1
ATOM 835 O O . ARG A 1 109 ? 2.928 -8.059 8.986 1.00 94.19 109 ARG A O 1
ATOM 842 N N . LEU A 1 110 ? 1.036 -7.412 10.014 1.00 96.25 110 LEU A N 1
ATOM 843 C CA . LEU A 1 110 ? 1.306 -5.985 9.875 1.00 96.25 110 LEU A CA 1
ATOM 844 C C . LEU A 1 110 ? 2.615 -5.656 10.604 1.00 96.25 110 LEU A C 1
ATOM 846 O O . LEU A 1 110 ? 2.802 -6.093 11.745 1.00 96.25 110 LEU A O 1
ATOM 850 N N . ASP A 1 111 ? 3.528 -4.937 9.947 1.00 97.44 111 ASP A N 1
ATOM 851 C CA . ASP A 1 111 ? 4.801 -4.580 10.574 1.00 97.44 111 ASP A CA 1
ATOM 852 C C . ASP A 1 111 ? 4.539 -3.809 11.886 1.00 97.44 111 ASP A C 1
ATOM 854 O O . ASP A 1 111 ? 3.660 -2.944 11.908 1.00 97.44 111 ASP A O 1
ATOM 858 N N . PRO A 1 112 ? 5.249 -4.095 12.995 1.00 97.06 112 PRO A N 1
ATOM 859 C CA . PRO A 1 112 ? 4.951 -3.481 14.287 1.00 97.06 112 PRO A CA 1
ATOM 860 C C . PRO A 1 112 ? 4.973 -1.948 14.281 1.00 97.06 112 PRO A C 1
ATOM 862 O O . PRO A 1 112 ? 4.160 -1.332 14.968 1.00 97.06 112 PRO A O 1
ATOM 865 N N . VAL A 1 113 ? 5.861 -1.324 13.499 1.00 97.81 113 VAL A N 1
ATOM 866 C CA . VAL A 1 113 ? 5.953 0.144 13.411 1.00 97.81 113 VAL A CA 1
ATOM 867 C C . VAL A 1 113 ? 4.772 0.702 12.622 1.00 97.81 113 VAL A C 1
ATOM 869 O O . VAL A 1 113 ? 4.144 1.672 13.045 1.00 97.81 113 VAL A O 1
ATOM 872 N N . VAL A 1 114 ? 4.424 0.051 11.509 1.00 97.75 114 VAL A N 1
ATOM 873 C CA . VAL A 1 114 ? 3.229 0.380 10.716 1.00 97.75 114 VAL A CA 1
ATOM 874 C C . VAL A 1 114 ? 1.984 0.261 11.590 1.00 97.75 114 VAL A C 1
ATOM 876 O O . VAL A 1 114 ? 1.205 1.206 11.689 1.00 97.75 114 VAL A O 1
ATOM 879 N N . ARG A 1 115 ? 1.838 -0.859 12.304 1.00 97.50 115 ARG A N 1
ATOM 880 C CA . ARG A 1 115 ? 0.739 -1.096 13.240 1.00 97.50 115 ARG A CA 1
ATOM 881 C C . ARG A 1 115 ? 0.655 -0.004 14.299 1.00 97.50 115 ARG A C 1
ATOM 883 O O . ARG A 1 115 ? -0.437 0.493 14.534 1.00 97.50 115 ARG A O 1
ATOM 890 N N . ALA A 1 116 ? 1.771 0.380 14.917 1.00 97.06 116 ALA A N 1
ATOM 891 C CA . ALA A 1 116 ? 1.787 1.421 15.943 1.00 97.06 116 ALA A CA 1
ATOM 892 C C . ALA A 1 116 ? 1.300 2.774 15.400 1.00 97.06 116 ALA A C 1
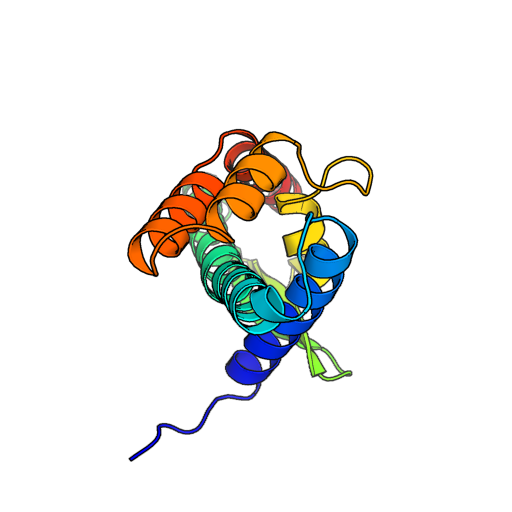ATOM 894 O O . ALA A 1 116 ? 0.471 3.426 16.034 1.00 97.06 116 ALA A O 1
ATOM 895 N N . HIS A 1 117 ? 1.751 3.173 14.207 1.00 97.44 117 HIS A N 1
ATOM 896 C CA . HIS A 1 117 ? 1.270 4.399 13.570 1.00 97.44 117 HIS A CA 1
ATOM 897 C C . HIS A 1 117 ? -0.223 4.327 13.244 1.00 97.44 117 HIS A C 1
ATOM 899 O O . HIS A 1 117 ? -0.963 5.241 13.596 1.00 97.44 117 HIS A O 1
ATOM 905 N N . LEU A 1 118 ? -0.685 3.237 12.627 1.00 96.81 118 LEU A N 1
ATOM 906 C CA . LEU A 1 118 ? -2.096 3.083 12.265 1.00 96.81 118 LEU A CA 1
ATOM 907 C C . LEU A 1 118 ? -3.007 2.994 13.495 1.00 96.81 118 LEU A C 1
ATOM 909 O O . LEU A 1 118 ? -4.070 3.605 13.499 1.00 96.81 118 LEU A O 1
ATOM 913 N N . GLN A 1 119 ? -2.560 2.327 14.562 1.00 96.94 119 GLN A N 1
ATOM 914 C CA . GLN A 1 119 ? -3.257 2.294 15.847 1.00 96.94 119 GLN A CA 1
ATOM 915 C C . GLN A 1 119 ? -3.383 3.698 16.451 1.00 96.94 119 GLN A C 1
ATOM 917 O O . GLN A 1 119 ? -4.463 4.067 16.904 1.00 96.94 119 GLN A O 1
ATOM 922 N N . GLY A 1 120 ? -2.310 4.498 16.420 1.00 94.31 120 GLY A N 1
ATOM 923 C CA . GLY A 1 120 ? -2.351 5.901 16.846 1.00 94.31 120 GLY A CA 1
ATOM 924 C C . GLY A 1 120 ? -3.351 6.722 16.029 1.00 94.31 120 GLY A C 1
ATOM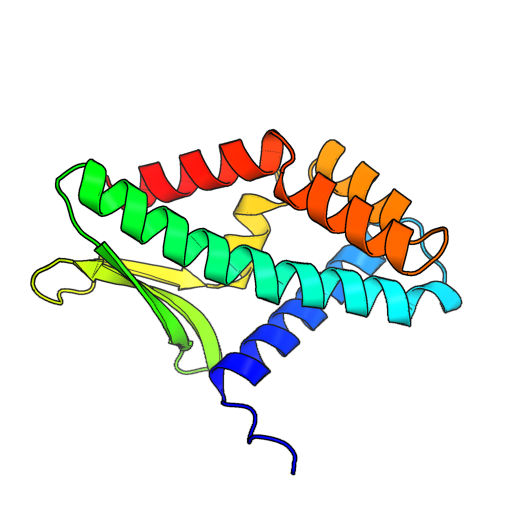 925 O O . GLY A 1 120 ? -4.135 7.489 16.584 1.00 94.31 120 GLY A O 1
ATOM 926 N N . GLY A 1 121 ? -3.398 6.476 14.716 1.00 94.00 121 GLY A N 1
ATOM 927 C CA . GLY A 1 121 ? -4.304 7.136 13.776 1.00 94.00 121 GLY A CA 1
ATOM 928 C C . GLY A 1 121 ? -5.800 6.920 14.032 1.00 94.00 121 GLY A C 1
ATOM 929 O O . GLY A 1 121 ? -6.597 7.712 13.527 1.00 94.00 121 GLY A O 1
ATOM 930 N N . LEU A 1 122 ? -6.186 5.910 14.822 1.00 94.38 122 LEU A N 1
ATOM 931 C CA . LEU A 1 122 ? -7.575 5.688 15.250 1.00 94.38 122 LEU A CA 1
ATOM 932 C C . LEU A 1 122 ? -8.024 6.644 16.363 1.00 94.38 122 LEU A C 1
ATOM 934 O O . LEU A 1 122 ? -9.214 6.877 16.535 1.00 94.38 122 LEU A O 1
ATOM 938 N N . SER A 1 123 ? -7.081 7.244 17.083 1.00 88.38 123 SER A N 1
ATOM 939 C CA . SER A 1 123 ? -7.358 8.169 18.182 1.00 88.38 123 SER A CA 1
ATOM 940 C C . SER A 1 123 ? -7.124 9.632 17.794 1.00 88.38 123 SER A C 1
ATOM 942 O O . SER A 1 123 ? -6.477 9.938 16.790 1.00 88.38 123 SER A O 1
ATOM 944 N N . GLY A 1 124 ? -7.643 10.556 18.606 1.00 85.00 124 GLY A N 1
ATOM 945 C CA . GLY A 1 124 ? -7.446 11.998 18.428 1.00 85.00 124 GLY A CA 1
ATOM 946 C C . GLY A 1 124 ? -8.338 12.616 17.349 1.00 85.00 124 GLY A C 1
ATOM 947 O O . GLY A 1 124 ? -9.359 12.054 16.968 1.00 85.00 124 GLY A O 1
ATOM 948 N N . ASP A 1 125 ? -7.957 13.782 16.837 1.00 87.81 125 ASP A N 1
ATOM 949 C CA . ASP A 1 125 ? -8.679 14.504 15.782 1.00 87.81 125 ASP A CA 1
ATOM 950 C C . ASP A 1 125 ? -8.234 14.082 14.367 1.00 87.81 125 ASP A C 1
ATOM 952 O O . ASP A 1 125 ? -7.332 13.260 14.188 1.00 87.81 125 ASP A O 1
ATOM 956 N N . GLU A 1 126 ? -8.860 14.639 13.333 1.00 86.06 126 GLU A N 1
ATOM 957 C CA . GLU A 1 126 ? -8.527 14.355 11.929 1.00 86.06 126 GLU A CA 1
ATOM 958 C C . GLU A 1 126 ? -7.057 14.672 11.586 1.00 86.06 126 GLU A C 1
ATOM 960 O O . GLU A 1 126 ? -6.385 13.932 10.853 1.00 86.06 126 GLU A O 1
ATOM 965 N N . HIS A 1 127 ? -6.503 15.734 12.175 1.00 89.06 127 HIS A N 1
ATOM 966 C CA . HIS A 1 127 ? -5.096 16.080 12.005 1.00 89.06 127 HIS A CA 1
ATOM 967 C C . HIS A 1 127 ? -4.169 15.018 12.601 1.00 89.06 127 HIS A C 1
ATOM 969 O O . HIS A 1 127 ? -3.115 14.728 12.028 1.00 89.06 127 HIS A O 1
ATOM 975 N N . HIS A 1 128 ? -4.553 14.398 13.717 1.00 90.31 128 HIS A N 1
ATOM 976 C CA . HIS A 1 128 ? -3.832 13.272 14.293 1.00 90.31 128 HIS A CA 1
ATOM 977 C C . HIS A 1 128 ? -3.803 12.075 13.339 1.00 90.31 128 HIS A C 1
ATOM 979 O O . HIS A 1 128 ? -2.723 11.541 13.082 1.00 90.31 128 HIS A O 1
ATOM 985 N N . ALA A 1 129 ? -4.945 11.709 12.745 1.00 91.12 129 ALA A N 1
ATOM 986 C CA . ALA A 1 129 ? -5.007 10.633 11.750 1.00 91.12 129 ALA A CA 1
ATOM 987 C C . ALA A 1 129 ? -4.097 10.916 10.545 1.00 91.12 129 ALA A C 1
ATOM 989 O O . ALA A 1 129 ? -3.338 10.049 10.111 1.00 91.12 129 ALA A O 1
ATOM 990 N N . THR A 1 130 ? -4.102 12.157 10.057 1.00 92.94 130 THR A N 1
ATOM 991 C CA . THR A 1 130 ? -3.248 12.579 8.940 1.00 92.94 130 THR A CA 1
ATOM 992 C C . THR A 1 130 ? -1.763 12.453 9.285 1.00 92.94 130 THR A C 1
ATOM 994 O O . THR A 1 130 ? -0.988 11.883 8.516 1.00 92.94 130 THR A O 1
ATOM 997 N N . ARG A 1 131 ? -1.340 12.931 10.464 1.00 94.50 131 ARG A N 1
ATOM 998 C CA . ARG A 1 131 ? 0.057 12.800 10.912 1.00 94.50 131 ARG A CA 1
ATOM 999 C C . ARG A 1 131 ? 0.468 11.340 11.076 1.00 94.50 131 ARG A C 1
ATOM 1001 O O . ARG A 1 131 ? 1.575 10.981 10.679 1.00 94.50 131 ARG A O 1
ATOM 1008 N N . ALA A 1 132 ? -0.415 10.507 11.620 1.00 95.44 132 ALA A N 1
ATOM 1009 C CA . ALA A 1 132 ? -0.185 9.077 11.769 1.00 95.44 132 ALA A CA 1
ATOM 1010 C C . ALA A 1 132 ? 0.001 8.379 10.411 1.00 95.44 132 ALA A C 1
ATOM 1012 O O . ALA A 1 132 ? 0.945 7.607 10.245 1.00 95.44 132 ALA A O 1
ATOM 1013 N N . LEU A 1 133 ? -0.829 8.706 9.415 1.00 95.62 133 LEU A N 1
ATOM 1014 C CA . LEU A 1 133 ? -0.684 8.212 8.041 1.00 95.62 133 LEU A CA 1
ATOM 1015 C C . LEU A 1 133 ? 0.646 8.640 7.416 1.00 95.62 133 LEU A C 1
ATOM 1017 O O . LEU A 1 133 ? 1.365 7.810 6.863 1.00 95.62 133 LEU A O 1
ATOM 1021 N N . VAL A 1 134 ? 1.014 9.916 7.542 1.00 96.00 134 VAL A N 1
ATOM 1022 C CA . VAL A 1 134 ? 2.294 10.419 7.022 1.00 96.00 134 VAL A CA 1
ATOM 1023 C C . VAL A 1 134 ? 3.474 9.721 7.700 1.00 96.00 134 VAL A C 1
ATOM 1025 O O . VAL A 1 134 ? 4.417 9.319 7.018 1.00 96.00 134 VAL A O 1
ATOM 1028 N N . ALA A 1 135 ? 3.426 9.541 9.021 1.00 96.69 135 ALA A N 1
ATOM 1029 C CA . ALA A 1 135 ? 4.456 8.823 9.766 1.00 96.69 135 ALA A CA 1
ATOM 1030 C C . ALA A 1 135 ? 4.550 7.352 9.331 1.00 96.69 135 ALA A C 1
ATOM 1032 O O . ALA A 1 135 ? 5.651 6.853 9.111 1.00 96.69 135 ALA A O 1
ATOM 1033 N N . CYS A 1 136 ? 3.410 6.689 9.116 1.00 96.81 136 CYS A N 1
ATOM 1034 C CA . CYS A 1 136 ? 3.338 5.332 8.583 1.00 96.81 136 CYS A CA 1
ATOM 1035 C C . CYS A 1 136 ? 4.024 5.221 7.214 1.00 96.81 136 CYS A C 1
ATOM 1037 O O . CYS A 1 136 ? 4.925 4.399 7.043 1.00 96.81 136 CYS A O 1
ATOM 1039 N N . LEU A 1 137 ? 3.649 6.073 6.254 1.00 95.75 137 LEU A N 1
ATOM 1040 C CA . LEU A 1 137 ? 4.193 6.053 4.890 1.00 95.75 137 LEU A CA 1
ATOM 1041 C C . LEU A 1 137 ? 5.696 6.369 4.846 1.00 95.75 137 LEU A C 1
ATOM 1043 O O . LEU A 1 137 ? 6.421 5.816 4.024 1.00 95.75 137 LEU A O 1
ATOM 1047 N N . LYS A 1 138 ? 6.176 7.231 5.749 1.00 96.31 138 LYS A N 1
ATOM 1048 C CA . LYS A 1 138 ? 7.599 7.586 5.877 1.00 96.31 138 LYS A CA 1
ATOM 1049 C C . LYS A 1 138 ? 8.382 6.649 6.798 1.00 96.31 138 LYS A C 1
ATOM 1051 O O . LYS A 1 138 ? 9.582 6.849 6.992 1.00 96.31 138 LYS A O 1
ATOM 1056 N N . SER A 1 139 ? 7.733 5.650 7.391 1.00 97.44 139 SER A N 1
ATOM 1057 C CA . SER A 1 139 ? 8.394 4.748 8.325 1.00 97.44 139 SER A CA 1
ATOM 1058 C C . SER A 1 139 ? 9.460 3.915 7.612 1.00 97.44 139 SER A C 1
ATOM 1060 O O . SER A 1 139 ? 9.313 3.499 6.458 1.00 97.44 139 SER A O 1
ATOM 1062 N N . ARG A 1 140 ? 10.562 3.646 8.318 1.00 97.31 140 ARG A N 1
ATOM 1063 C CA . ARG A 1 140 ? 11.687 2.871 7.779 1.00 97.31 140 ARG A CA 1
ATOM 1064 C C . ARG A 1 140 ? 11.259 1.512 7.195 1.00 97.31 140 ARG A C 1
ATOM 1066 O O . ARG A 1 140 ? 11.764 1.190 6.121 1.00 97.31 140 ARG A O 1
ATOM 1073 N N . PRO A 1 141 ? 10.352 0.727 7.814 1.00 97.06 141 PRO A N 1
ATOM 1074 C CA . PRO A 1 141 ? 9.914 -0.547 7.243 1.00 97.06 141 PRO A CA 1
ATOM 1075 C C . PRO A 1 141 ? 9.246 -0.406 5.873 1.00 97.06 141 PRO A C 1
ATOM 1077 O O . PRO A 1 141 ? 9.588 -1.169 4.970 1.00 97.06 141 PRO A O 1
ATOM 1080 N N . VAL A 1 142 ? 8.378 0.599 5.694 1.00 97.56 142 VAL A N 1
ATOM 1081 C CA . VAL A 1 142 ? 7.685 0.862 4.420 1.00 97.56 142 VAL A CA 1
ATOM 1082 C C . VAL A 1 142 ? 8.677 1.299 3.346 1.00 97.56 142 VAL A C 1
ATOM 1084 O O . VAL A 1 142 ? 8.690 0.734 2.256 1.00 97.56 142 VAL A O 1
ATOM 1087 N N . LEU A 1 143 ? 9.576 2.236 3.663 1.00 97.25 143 LEU A N 1
ATOM 1088 C CA . LEU A 1 143 ? 10.592 2.700 2.712 1.00 97.25 143 LEU A CA 1
ATOM 1089 C C . LEU A 1 143 ? 11.554 1.576 2.299 1.00 97.25 143 LEU A C 1
ATOM 1091 O O . LEU A 1 143 ? 11.888 1.433 1.125 1.00 97.25 143 LEU A O 1
ATOM 1095 N N . GLN A 1 144 ? 11.968 0.729 3.245 1.00 97.19 144 GLN A N 1
ATOM 1096 C CA . GLN A 1 144 ? 12.796 -0.438 2.939 1.00 97.19 144 GLN A CA 1
ATOM 1097 C C . GLN A 1 144 ? 12.036 -1.487 2.121 1.00 97.19 144 GLN A C 1
ATOM 1099 O O . GLN A 1 144 ? 12.634 -2.134 1.263 1.00 97.19 144 GLN A O 1
ATOM 1104 N N . ALA A 1 145 ? 10.743 -1.689 2.380 1.00 97.00 145 ALA A N 1
ATOM 1105 C CA . ALA A 1 145 ? 9.911 -2.588 1.588 1.00 97.00 145 ALA A CA 1
ATOM 1106 C C . ALA A 1 145 ? 9.756 -2.089 0.149 1.00 97.00 145 ALA A C 1
ATOM 1108 O O . ALA A 1 145 ? 9.970 -2.865 -0.781 1.00 97.00 145 ALA A O 1
ATOM 1109 N N . MET A 1 146 ? 9.507 -0.790 -0.020 1.00 96.69 146 MET A N 1
ATOM 1110 C CA . MET A 1 146 ? 9.449 -0.131 -1.322 1.00 96.69 146 MET A CA 1
ATOM 1111 C C . MET A 1 146 ? 10.764 -0.299 -2.083 1.00 96.69 146 MET A C 1
ATOM 1113 O O . MET A 1 146 ? 10.758 -0.763 -3.220 1.00 96.69 146 MET A O 1
ATOM 1117 N N . GLN A 1 147 ? 11.901 -0.035 -1.432 1.00 95.81 147 GLN A N 1
ATOM 1118 C CA . GLN A 1 147 ? 13.217 -0.254 -2.031 1.00 95.81 147 GLN A CA 1
ATOM 1119 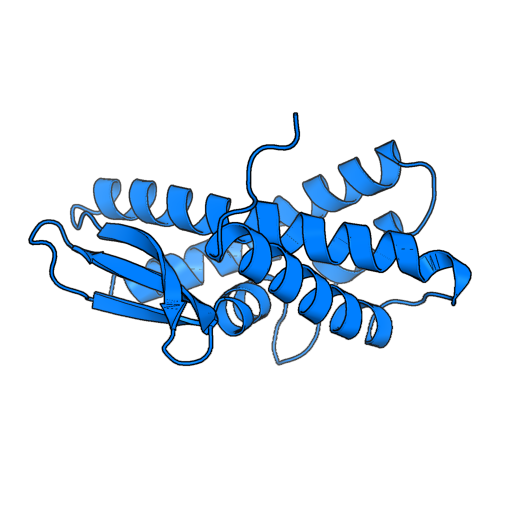C C . GLN A 1 147 ? 13.412 -1.714 -2.466 1.00 95.81 147 GLN A C 1
ATOM 1121 O O . GLN A 1 147 ? 13.848 -1.961 -3.585 1.00 95.81 147 GLN A O 1
ATOM 1126 N N . ARG A 1 148 ? 13.082 -2.692 -1.609 1.00 95.75 148 ARG A N 1
ATOM 1127 C CA . ARG A 1 148 ? 13.224 -4.120 -1.946 1.00 95.75 148 ARG A CA 1
ATOM 1128 C C . ARG A 1 148 ? 12.372 -4.517 -3.146 1.00 95.75 148 ARG A C 1
ATOM 1130 O O . ARG A 1 148 ? 12.864 -5.237 -4.007 1.00 95.75 148 ARG A O 1
ATOM 1137 N N . GLN A 1 149 ? 11.119 -4.073 -3.189 1.00 95.75 149 GLN A N 1
ATOM 1138 C CA . GLN A 1 149 ? 10.204 -4.395 -4.281 1.00 95.75 149 GLN A CA 1
ATOM 1139 C C . GLN A 1 149 ? 10.634 -3.745 -5.594 1.00 95.75 149 GLN A C 1
ATOM 1141 O O . GLN A 1 149 ? 10.675 -4.428 -6.610 1.00 95.75 149 GLN A O 1
ATOM 1146 N N . ILE A 1 150 ? 11.031 -2.471 -5.578 1.00 95.25 150 ILE A N 1
ATOM 1147 C CA . ILE A 1 150 ? 11.550 -1.800 -6.776 1.00 95.25 150 ILE A CA 1
ATOM 1148 C C . ILE A 1 150 ? 12.814 -2.506 -7.268 1.00 95.25 150 ILE A C 1
ATOM 1150 O O . ILE A 1 150 ? 12.897 -2.861 -8.437 1.00 95.25 150 ILE A O 1
ATOM 11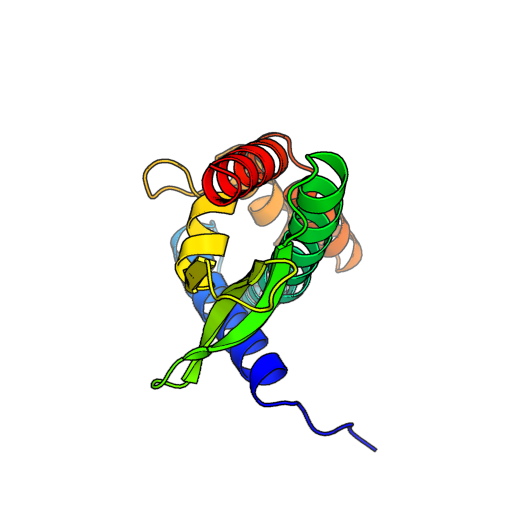54 N N . SER A 1 151 ? 13.762 -2.812 -6.380 1.00 93.81 151 SER A N 1
ATOM 1155 C CA . SER A 1 151 ? 14.961 -3.569 -6.755 1.00 93.81 151 SER A CA 1
ATOM 1156 C C . SER A 1 151 ? 14.659 -4.972 -7.285 1.00 93.81 151 SER A C 1
ATOM 1158 O O . SER A 1 151 ? 15.497 -5.533 -7.977 1.00 93.81 151 SER A O 1
ATOM 1160 N N . ALA A 1 152 ? 13.517 -5.571 -6.940 1.00 93.06 152 ALA A N 1
ATOM 1161 C CA . ALA A 1 152 ? 13.092 -6.851 -7.500 1.00 93.06 152 ALA A CA 1
ATOM 1162 C C . ALA A 1 152 ? 12.463 -6.704 -8.895 1.00 93.06 152 ALA A C 1
ATOM 1164 O O . ALA A 1 152 ? 12.555 -7.638 -9.678 1.00 93.06 152 ALA A O 1
ATOM 1165 N N . LEU A 1 153 ? 11.860 -5.551 -9.207 1.00 92.19 153 LEU A N 1
ATOM 1166 C CA . LEU A 1 153 ? 11.279 -5.240 -10.523 1.00 92.19 153 LEU A CA 1
ATOM 1167 C C . LEU A 1 153 ? 12.303 -4.751 -11.554 1.00 92.19 153 LEU A C 1
ATOM 1169 O O . LEU A 1 153 ? 12.004 -4.687 -12.743 1.00 92.19 153 LEU A O 1
ATOM 1173 N N . LEU A 1 154 ? 13.488 -4.352 -11.096 1.00 90.38 154 LEU A N 1
ATOM 1174 C CA . LEU A 1 154 ? 14.599 -3.911 -11.946 1.00 90.38 154 LEU A CA 1
ATOM 1175 C C . LEU A 1 154 ? 15.670 -4.998 -12.141 1.00 90.38 154 LEU A C 1
ATOM 1177 O O . LEU A 1 154 ? 16.751 -4.706 -12.644 1.00 90.38 154 LEU A O 1
ATOM 1181 N N . LYS A 1 155 ? 15.410 -6.225 -11.685 1.00 84.19 155 LYS A N 1
ATOM 1182 C CA . LYS A 1 155 ? 16.267 -7.396 -11.909 1.00 84.19 155 LYS A CA 1
ATOM 1183 C C . LYS A 1 155 ? 15.670 -8.262 -13.001 1.00 84.19 155 LYS A C 1
ATOM 1185 O O . LYS A 1 155 ? 16.474 -8.768 -13.809 1.00 84.19 155 LYS A O 1
#

Organism: NCBI:txid2054903